Protein AF-A0A923YLD4-F1 (afdb_monomer_lite)

Secondary structure (DSSP, 8-state):
--HHHHHHHHHHH-HHHHHHHHHHHHHHHHT--SS-SSHHHHHHHHHHHHHHHHHHHHHHHHHHHHHHHHHHHHHHHHHHHHHHHHHT-

Sequence (89 aa):
KTIWKRKFFYLFTCEYCFSHYVTIGFLLLTNYHLLLMDWRGYVIAGFALVAVANGYMSLFALLRQGIVKEKSEIKILQKQVEEETTSTK

Structure (mmCIF, N/CA/C/O backbone):
data_AF-A0A923YLD4-F1
#
_entry.id   AF-A0A923YLD4-F1
#
loop_
_atom_site.group_PDB
_atom_site.id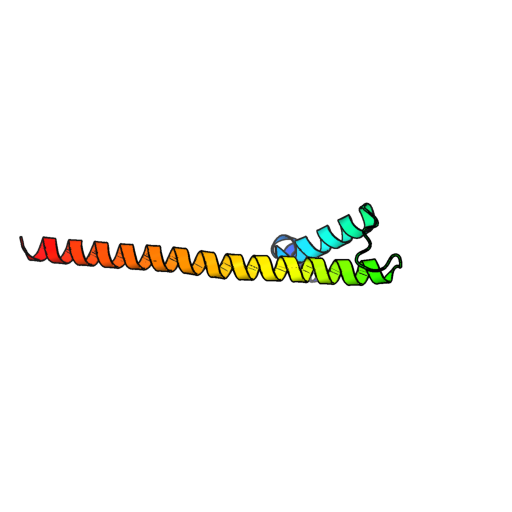
_atom_site.type_symbol
_atom_site.label_atom_id
_atom_site.label_alt_id
_atom_site.label_comp_id
_atom_site.label_asym_id
_atom_site.label_entity_id
_atom_site.label_seq_id
_atom_site.pdbx_PDB_ins_code
_atom_site.Cartn_x
_atom_site.Cartn_y
_atom_site.Cartn_z
_atom_site.occupancy
_atom_site.B_iso_or_equiv
_atom_site.auth_seq_id
_atom_site.auth_comp_id
_atom_site.auth_asym_id
_atom_site.auth_atom_id
_atom_site.pdbx_PDB_model_num
ATOM 1 N N . LYS A 1 1 ? 9.586 27.260 -3.470 1.00 50.50 1 LYS A N 1
ATOM 2 C CA . LYS A 1 1 ? 10.581 26.150 -3.476 1.00 50.50 1 LYS A CA 1
ATOM 3 C C . LYS A 1 1 ? 10.242 24.984 -2.514 1.00 50.50 1 LYS A C 1
ATOM 5 O O . LYS A 1 1 ? 11.080 24.117 -2.318 1.00 50.50 1 LYS A O 1
ATOM 10 N N . THR A 1 2 ? 9.016 24.873 -1.978 1.00 56.09 2 THR A N 1
ATOM 11 C CA . THR A 1 2 ? 8.710 23.937 -0.862 1.00 56.09 2 THR A CA 1
ATOM 12 C C . THR A 1 2 ? 7.740 22.796 -1.220 1.00 56.09 2 THR A C 1
ATOM 14 O O . THR A 1 2 ? 7.476 21.929 -0.392 1.00 56.09 2 THR A O 1
ATOM 17 N N . ILE A 1 3 ? 7.227 22.749 -2.456 1.00 59.09 3 ILE A N 1
ATOM 18 C CA . ILE A 1 3 ? 6.238 21.740 -2.888 1.00 59.09 3 ILE A CA 1
ATOM 19 C C . ILE A 1 3 ? 6.849 20.327 -2.938 1.00 59.09 3 ILE A C 1
ATOM 21 O O . ILE A 1 3 ? 6.213 19.365 -2.517 1.00 59.09 3 ILE A O 1
ATOM 25 N N . TRP A 1 4 ? 8.106 20.200 -3.376 1.00 57.75 4 TRP A N 1
ATOM 26 C CA . TRP A 1 4 ? 8.780 18.903 -3.518 1.00 57.75 4 TRP A CA 1
ATOM 27 C C . TRP A 1 4 ? 9.089 18.233 -2.171 1.00 57.75 4 TRP A C 1
ATOM 29 O O . TRP A 1 4 ? 8.888 17.030 -2.031 1.00 57.75 4 TRP A O 1
ATOM 39 N N . LYS A 1 5 ? 9.469 19.010 -1.143 1.00 58.66 5 LYS A N 1
ATOM 40 C CA . LYS A 1 5 ? 9.663 18.488 0.223 1.00 58.66 5 LYS A CA 1
ATOM 41 C C . LYS A 1 5 ? 8.353 18.006 0.855 1.00 58.66 5 LYS A C 1
ATOM 43 O O . LYS A 1 5 ? 8.350 16.952 1.480 1.00 58.66 5 LYS A O 1
ATOM 48 N N . ARG A 1 6 ? 7.232 18.717 0.650 1.00 59.44 6 ARG A N 1
ATOM 49 C CA . ARG A 1 6 ? 5.908 18.244 1.108 1.00 59.44 6 ARG A CA 1
ATOM 50 C C . ARG A 1 6 ? 5.491 16.947 0.413 1.00 59.44 6 ARG A C 1
ATOM 52 O O . ARG A 1 6 ? 4.962 16.069 1.081 1.00 59.44 6 ARG A O 1
ATOM 59 N N . LYS A 1 7 ? 5.759 16.805 -0.891 1.00 57.34 7 LYS A N 1
ATOM 60 C CA . LYS A 1 7 ? 5.413 15.597 -1.660 1.00 57.34 7 LYS A CA 1
ATOM 61 C C . LYS A 1 7 ? 6.242 14.371 -1.247 1.00 57.34 7 LYS A C 1
ATOM 63 O O . LYS A 1 7 ? 5.692 13.281 -1.166 1.00 57.34 7 LYS A O 1
ATOM 68 N N . PHE A 1 8 ? 7.526 14.558 -0.922 1.00 60.00 8 PHE A N 1
ATOM 69 C CA . PHE A 1 8 ? 8.404 13.488 -0.426 1.00 60.00 8 PHE A CA 1
ATOM 70 C C . PHE A 1 8 ? 8.031 13.024 0.991 1.00 60.00 8 PHE A C 1
ATOM 72 O O . PHE A 1 8 ? 8.078 11.837 1.286 1.00 60.00 8 PHE A O 1
ATOM 79 N N . PHE A 1 9 ? 7.592 13.940 1.859 1.00 55.69 9 PHE A N 1
ATOM 80 C CA . PHE A 1 9 ? 7.106 13.571 3.193 1.00 55.69 9 PHE A CA 1
ATOM 81 C C . PHE A 1 9 ? 5.764 12.822 3.127 1.00 55.69 9 PHE A C 1
ATOM 83 O O . PHE A 1 9 ? 5.554 11.860 3.858 1.00 55.69 9 PHE A O 1
ATOM 90 N N . TYR A 1 10 ? 4.897 13.198 2.175 1.00 53.47 10 TYR A N 1
ATOM 91 C CA . TYR A 1 10 ? 3.636 12.496 1.905 1.00 53.47 10 TYR A CA 1
ATOM 92 C C . TYR A 1 10 ? 3.831 11.061 1.382 1.00 53.47 10 TYR A C 1
ATOM 94 O O . TYR A 1 10 ? 2.928 10.237 1.494 1.00 53.47 10 TYR A O 1
ATOM 102 N N . LEU A 1 11 ? 5.010 10.756 0.828 1.00 54.38 11 LEU A N 1
ATOM 103 C CA . LEU A 1 11 ? 5.402 9.422 0.365 1.00 54.38 11 LEU A CA 1
ATOM 104 C C . LEU A 1 11 ? 5.542 8.423 1.518 1.00 54.38 11 LEU A C 1
ATOM 106 O O . LEU A 1 11 ? 5.192 7.262 1.356 1.00 54.38 11 LEU A O 1
ATOM 110 N N . PHE A 1 12 ? 6.051 8.889 2.664 1.00 48.66 12 PHE A N 1
ATOM 111 C CA . PHE A 1 12 ? 6.246 8.084 3.872 1.00 48.66 12 PHE A CA 1
ATOM 112 C C . PHE A 1 12 ? 4.982 7.999 4.734 1.00 48.66 12 PHE A C 1
ATOM 114 O O . PHE A 1 12 ? 4.813 7.031 5.465 1.00 48.66 12 PHE A O 1
ATOM 121 N N . THR A 1 13 ? 4.078 8.981 4.644 1.00 54.47 13 THR A N 1
ATOM 122 C CA . THR A 1 13 ? 2.794 8.954 5.368 1.00 54.47 13 THR A CA 1
ATOM 123 C C . THR A 1 13 ? 1.660 8.296 4.581 1.00 54.47 13 THR A C 1
ATOM 125 O O . THR A 1 13 ? 0.609 8.027 5.149 1.00 54.47 13 THR A O 1
ATOM 128 N N . CYS A 1 14 ? 1.845 8.042 3.283 1.00 61.31 14 CYS A N 1
ATOM 129 C CA . CYS A 1 14 ? 0.927 7.254 2.469 1.00 61.31 14 CYS A CA 1
ATOM 130 C C . CYS A 1 14 ? 1.527 5.857 2.283 1.00 61.31 14 CYS A C 1
ATOM 132 O O . CYS A 1 14 ? 2.353 5.644 1.395 1.00 61.31 14 CYS A O 1
ATOM 134 N N . GLU A 1 15 ? 1.110 4.911 3.126 1.00 63.09 15 GLU A N 1
ATOM 135 C CA . GLU A 1 15 ? 1.503 3.492 3.069 1.00 63.09 15 GLU A CA 1
ATOM 136 C C . GLU A 1 15 ? 1.413 2.902 1.647 1.00 63.09 15 GLU A C 1
ATOM 138 O O . GLU A 1 15 ? 2.274 2.129 1.222 1.00 63.09 15 GLU A O 1
ATOM 143 N N . TYR A 1 16 ? 0.432 3.364 0.865 1.00 65.12 16 TYR A N 1
ATOM 144 C CA . TYR A 1 16 ? 0.260 3.005 -0.540 1.00 65.12 16 TYR A CA 1
ATOM 145 C C . TYR A 1 16 ? 1.398 3.471 -1.429 1.00 65.12 16 TYR A C 1
ATOM 147 O O . TYR A 1 16 ? 1.925 2.697 -2.227 1.00 65.12 16 TYR A O 1
ATOM 155 N N . CYS A 1 17 ? 1.766 4.747 -1.323 1.00 66.69 17 CYS A N 1
ATOM 156 C CA . CYS A 1 17 ? 2.796 5.327 -2.170 1.00 66.69 17 CYS A CA 1
ATOM 157 C C . CYS A 1 17 ? 4.134 4.651 -1.888 1.00 66.69 17 CYS A C 1
ATOM 159 O O . CYS A 1 17 ? 4.809 4.252 -2.830 1.00 66.69 17 CYS A O 1
ATOM 161 N N . PHE A 1 18 ? 4.484 4.453 -0.613 1.00 68.00 18 PHE A N 1
ATOM 162 C CA . PHE A 1 18 ? 5.717 3.767 -0.233 1.00 68.00 18 PHE A CA 1
ATOM 163 C C . PHE A 1 18 ? 5.791 2.347 -0.806 1.00 68.00 18 PHE A C 1
ATOM 165 O O . PHE A 1 18 ? 6.822 1.971 -1.366 1.00 68.00 18 PHE A O 1
ATOM 172 N N . SER A 1 19 ? 4.683 1.599 -0.761 1.00 69.56 19 SER A N 1
ATOM 173 C CA . SER A 1 19 ? 4.607 0.259 -1.349 1.00 69.56 19 SER A CA 1
ATOM 174 C C . SER A 1 19 ? 4.990 0.256 -2.834 1.00 69.56 19 SER A C 1
ATOM 176 O O . SER A 1 19 ? 5.791 -0.588 -3.224 1.00 69.56 19 SER A O 1
ATOM 178 N N . HIS A 1 20 ? 4.558 1.252 -3.627 1.00 74.69 20 HIS A N 1
ATOM 179 C CA . HIS A 1 20 ? 4.914 1.353 -5.051 1.00 74.69 20 HIS A CA 1
ATOM 180 C C . HIS A 1 20 ? 6.425 1.490 -5.264 1.00 74.69 20 HIS A C 1
ATOM 182 O O . HIS A 1 20 ? 7.001 0.778 -6.090 1.00 74.69 20 HIS A O 1
ATOM 188 N N . TYR A 1 21 ? 7.079 2.382 -4.513 1.00 74.25 21 TYR A N 1
ATOM 189 C CA . TYR A 1 21 ? 8.526 2.592 -4.623 1.00 74.25 21 TYR A CA 1
ATOM 190 C C . TYR A 1 21 ? 9.312 1.357 -4.196 1.00 74.25 21 TYR A C 1
ATOM 192 O O . TYR A 1 21 ? 10.284 1.002 -4.861 1.00 74.25 21 TYR A O 1
ATOM 200 N N . V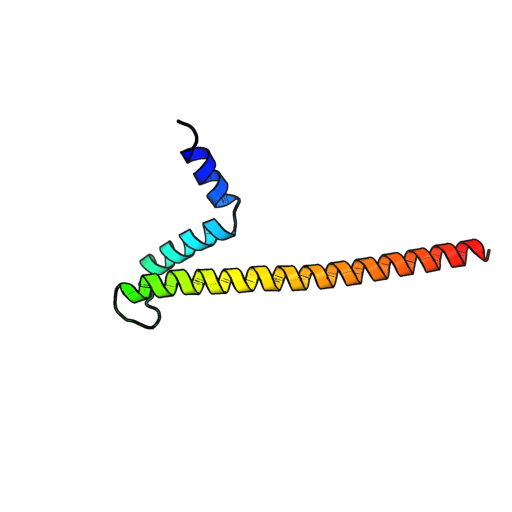AL A 1 22 ? 8.872 0.675 -3.136 1.00 75.94 22 VAL A N 1
ATOM 201 C CA . VAL A 1 22 ? 9.483 -0.583 -2.694 1.00 75.94 22 VAL A CA 1
ATOM 202 C C . VAL A 1 22 ? 9.299 -1.669 -3.752 1.00 75.94 22 VAL A C 1
ATOM 204 O O . VAL A 1 22 ? 10.276 -2.329 -4.093 1.00 75.94 22 VAL A O 1
ATOM 207 N N . THR A 1 23 ? 8.108 -1.819 -4.345 1.00 77.50 23 THR A N 1
ATOM 208 C CA . THR A 1 23 ? 7.893 -2.792 -5.428 1.00 77.50 23 THR A CA 1
ATOM 209 C C . THR A 1 23 ? 8.742 -2.496 -6.651 1.00 77.50 23 THR A C 1
ATOM 211 O O . THR A 1 23 ? 9.354 -3.419 -7.167 1.00 77.50 23 THR A O 1
ATOM 214 N N . ILE A 1 24 ? 8.848 -1.237 -7.090 1.00 78.19 24 ILE A N 1
ATOM 215 C CA . ILE A 1 24 ? 9.706 -0.863 -8.226 1.00 78.19 24 ILE A CA 1
ATOM 216 C C . ILE A 1 24 ? 11.181 -1.131 -7.892 1.00 78.19 24 ILE A C 1
ATOM 218 O O . ILE A 1 24 ? 11.907 -1.674 -8.722 1.00 78.19 24 ILE A O 1
ATOM 222 N N . GLY A 1 25 ? 11.616 -0.811 -6.669 1.00 79.00 25 GLY A N 1
ATOM 223 C CA . GLY A 1 25 ? 12.969 -1.102 -6.196 1.00 79.00 25 GLY A CA 1
ATOM 224 C C . GLY A 1 25 ? 13.280 -2.599 -6.204 1.00 79.00 25 GLY A C 1
ATOM 225 O O . GLY A 1 25 ? 14.306 -3.008 -6.738 1.00 79.00 25 GLY A O 1
ATOM 226 N N . PHE A 1 26 ? 12.373 -3.429 -5.685 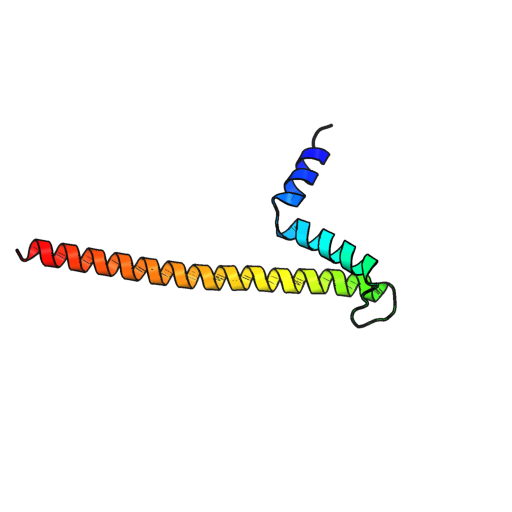1.00 75.62 26 PHE A N 1
ATOM 227 C CA . PHE A 1 26 ? 12.529 -4.884 -5.699 1.00 75.62 26 PHE A CA 1
ATOM 228 C C . PHE A 1 26 ? 12.428 -5.477 -7.103 1.00 75.62 26 PHE A C 1
ATOM 230 O O . PHE A 1 26 ? 13.190 -6.385 -7.414 1.00 75.62 26 PHE A O 1
ATOM 237 N N . LEU A 1 27 ? 11.554 -4.957 -7.965 1.00 79.19 27 LEU A N 1
ATOM 238 C CA . LEU A 1 27 ? 11.444 -5.351 -9.372 1.00 79.19 27 LEU A CA 1
ATOM 239 C C . LEU A 1 27 ? 12.772 -5.169 -10.107 1.00 79.19 27 LEU A C 1
ATOM 241 O O . LEU A 1 27 ? 13.236 -6.096 -10.767 1.00 79.19 27 LEU A O 1
ATOM 245 N N . LEU A 1 28 ? 13.409 -4.009 -9.931 1.00 75.56 28 LEU A N 1
ATOM 246 C CA . LEU A 1 28 ? 14.713 -3.709 -10.525 1.00 75.56 28 LEU A CA 1
ATOM 247 C C . LEU A 1 28 ? 15.848 -4.519 -9.882 1.00 75.56 28 LEU A C 1
ATOM 249 O O . LEU A 1 28 ? 16.764 -4.943 -10.580 1.00 75.56 28 LEU A O 1
ATOM 253 N N . LEU A 1 29 ? 15.788 -4.763 -8.569 1.00 77.19 29 LEU A N 1
ATOM 254 C CA . LEU A 1 29 ? 16.820 -5.507 -7.839 1.00 77.19 29 LEU A CA 1
ATOM 255 C C . LEU A 1 29 ? 16.778 -7.017 -8.122 1.00 77.19 29 LEU A C 1
ATOM 257 O O . LEU A 1 29 ? 17.820 -7.657 -8.210 1.00 77.19 29 LEU A O 1
ATOM 261 N N . THR A 1 30 ? 15.585 -7.587 -8.286 1.00 76.38 30 THR A N 1
ATOM 262 C CA . THR A 1 30 ? 15.385 -9.029 -8.522 1.00 76.38 30 THR A CA 1
ATOM 263 C C . THR A 1 30 ? 15.244 -9.393 -10.000 1.00 76.38 30 THR A C 1
ATOM 265 O O . THR A 1 30 ? 15.176 -10.576 -10.318 1.00 76.38 30 THR A O 1
ATOM 268 N N . ASN A 1 31 ? 15.217 -8.401 -10.903 1.00 72.44 31 ASN A N 1
ATOM 269 C CA . ASN A 1 31 ? 14.883 -8.577 -12.322 1.00 72.44 31 ASN A CA 1
ATOM 270 C C . ASN A 1 31 ? 13.607 -9.423 -12.518 1.00 72.44 31 ASN A C 1
ATOM 272 O O . ASN A 1 31 ? 13.536 -10.312 -13.370 1.00 72.44 31 ASN A O 1
ATOM 276 N N . TYR A 1 32 ? 12.603 -9.184 -11.670 1.00 77.00 32 TYR A N 1
ATOM 277 C CA . TYR A 1 32 ? 11.373 -9.963 -11.683 1.00 77.00 32 TYR A CA 1
ATOM 278 C C . TYR A 1 32 ? 10.525 -9.618 -12.910 1.00 77.00 32 TYR A C 1
ATOM 280 O O . TYR A 1 32 ? 10.050 -8.494 -13.067 1.00 77.00 32 TYR A O 1
ATOM 288 N N . HIS A 1 33 ? 10.291 -10.615 -13.756 1.00 73.12 33 HIS A N 1
ATOM 289 C CA . HIS A 1 33 ? 9.439 -10.512 -14.931 1.00 73.12 33 HIS A CA 1
ATOM 290 C C . HIS A 1 33 ? 8.144 -11.294 -14.704 1.00 73.12 33 HIS A C 1
ATOM 292 O O . HIS A 1 33 ? 8.171 -12.507 -14.496 1.00 73.12 33 HIS A O 1
ATOM 298 N N . LEU A 1 34 ? 6.999 -10.608 -14.759 1.00 71.06 34 LEU A N 1
ATOM 299 C CA . LEU A 1 34 ? 5.690 -11.257 -14.686 1.00 71.06 34 LEU A CA 1
ATOM 300 C C . LEU A 1 34 ? 5.129 -11.475 -16.098 1.00 71.06 34 LEU A C 1
ATOM 302 O O . LEU A 1 34 ? 5.014 -10.522 -16.869 1.00 71.06 34 LEU A O 1
ATOM 306 N N . LEU A 1 35 ? 4.746 -12.721 -16.407 1.00 68.44 35 LEU A N 1
ATOM 307 C CA . LEU A 1 35 ? 4.181 -13.215 -17.681 1.00 68.44 35 LEU A CA 1
ATOM 308 C C . LEU A 1 35 ? 5.068 -13.113 -18.937 1.00 68.44 35 LEU A C 1
ATOM 310 O O . LEU A 1 35 ? 4.977 -13.977 -19.804 1.00 68.44 35 LEU A O 1
ATOM 314 N N . LEU A 1 36 ? 5.885 -12.071 -19.069 1.00 73.06 36 LEU A N 1
ATOM 315 C CA . LEU A 1 36 ? 6.691 -11.780 -20.255 1.00 73.06 36 LEU A CA 1
ATOM 316 C C . LEU A 1 36 ? 8.137 -11.526 -19.835 1.00 73.06 36 LEU A C 1
ATOM 318 O O . LEU A 1 36 ? 8.369 -10.720 -18.942 1.00 73.06 36 LEU A O 1
ATOM 322 N N . MET A 1 37 ? 9.092 -12.172 -20.509 1.00 74.12 37 MET A N 1
ATOM 323 C CA . MET A 1 37 ? 10.540 -12.050 -20.246 1.00 74.12 37 MET A CA 1
ATOM 324 C C . MET A 1 37 ? 11.147 -10.712 -20.713 1.00 74.12 37 MET A C 1
ATOM 326 O O . MET A 1 37 ? 12.329 -10.462 -20.498 1.00 74.12 37 MET A O 1
ATOM 330 N N . ASP A 1 38 ? 10.354 -9.867 -21.375 1.00 80.38 38 ASP A N 1
ATOM 331 C CA . ASP A 1 38 ? 10.775 -8.561 -21.883 1.00 80.38 38 ASP A CA 1
ATOM 332 C C . ASP A 1 38 ? 10.557 -7.439 -20.860 1.00 80.38 38 ASP A C 1
ATOM 334 O O . ASP A 1 38 ? 9.817 -7.581 -19.887 1.00 80.38 38 ASP A O 1
ATOM 338 N N . TRP A 1 39 ? 11.058 -6.238 -21.179 1.00 77.88 39 TRP A N 1
ATOM 339 C CA . TRP A 1 39 ? 10.856 -5.010 -20.392 1.00 77.88 39 TRP A CA 1
ATOM 340 C C . TRP A 1 39 ? 9.383 -4.700 -20.056 1.00 77.88 39 TRP A C 1
ATOM 342 O O . TRP A 1 39 ? 9.081 -4.038 -19.063 1.00 77.88 39 TRP A O 1
ATOM 352 N N . ARG A 1 40 ? 8.445 -5.200 -20.870 1.00 78.88 40 ARG A N 1
ATOM 353 C CA . ARG A 1 40 ? 6.993 -5.078 -20.663 1.00 78.88 40 ARG A CA 1
ATOM 354 C C . ARG A 1 40 ? 6.529 -5.849 -19.423 1.00 78.88 40 ARG A C 1
ATOM 356 O O . ARG A 1 40 ? 5.587 -5.416 -18.761 1.00 78.88 40 ARG A O 1
ATOM 363 N N . GLY A 1 41 ? 7.218 -6.939 -19.081 1.00 79.56 41 GLY A N 1
ATOM 364 C CA . GLY A 1 41 ? 6.998 -7.721 -17.868 1.00 79.56 41 GLY A CA 1
ATOM 365 C C . GLY A 1 41 ? 7.203 -6.901 -16.595 1.00 79.56 41 GLY A C 1
ATOM 366 O O . GLY A 1 41 ? 6.436 -7.073 -15.653 1.00 79.56 41 GLY A O 1
ATOM 367 N N . TYR A 1 42 ? 8.135 -5.937 -16.583 1.00 77.62 42 TYR A N 1
ATOM 368 C CA . TYR A 1 42 ? 8.303 -5.015 -15.449 1.00 77.62 42 TYR A CA 1
ATOM 369 C C . TYR A 1 42 ? 7.100 -4.095 -15.256 1.00 77.62 42 TYR A C 1
ATOM 371 O O . TYR A 1 42 ? 6.665 -3.864 -14.128 1.00 77.62 42 TYR A O 1
ATOM 379 N N . VAL A 1 43 ? 6.541 -3.580 -16.356 1.00 79.31 43 VAL A N 1
ATOM 380 C CA . VAL A 1 43 ? 5.369 -2.693 -16.312 1.00 79.31 43 VAL A CA 1
ATOM 381 C C . VAL A 1 43 ? 4.159 -3.458 -15.783 1.00 79.31 43 VAL A C 1
ATOM 383 O O . VAL A 1 43 ? 3.466 -2.984 -14.884 1.00 79.31 43 VAL A O 1
ATOM 386 N N . ILE A 1 44 ? 3.937 -4.669 -16.295 1.00 79.31 44 ILE A N 1
ATOM 387 C CA . ILE A 1 44 ? 2.821 -5.526 -15.883 1.00 79.31 44 ILE A CA 1
ATOM 388 C C . ILE A 1 44 ? 2.980 -5.957 -14.424 1.00 79.31 44 ILE A C 1
ATOM 390 O O . ILE A 1 44 ? 2.021 -5.874 -13.662 1.00 79.31 44 ILE A O 1
ATOM 394 N N . ALA A 1 45 ? 4.185 -6.353 -14.010 1.00 81.62 45 ALA A N 1
ATOM 395 C CA . ALA A 1 45 ? 4.459 -6.742 -12.633 1.00 81.62 45 ALA A CA 1
ATOM 396 C C . ALA A 1 45 ? 4.237 -5.586 -11.649 1.00 81.62 45 ALA A C 1
ATOM 398 O O . ALA A 1 45 ? 3.618 -5.790 -10.607 1.00 81.62 45 ALA A O 1
ATOM 399 N N . GLY A 1 46 ? 4.676 -4.370 -11.993 1.00 78.69 46 GLY A N 1
ATOM 400 C CA . GLY A 1 46 ? 4.456 -3.182 -11.169 1.00 78.69 46 GLY A CA 1
ATOM 401 C C . GLY A 1 46 ? 2.969 -2.889 -10.955 1.00 78.69 46 GLY A C 1
ATOM 402 O O . GLY A 1 46 ? 2.525 -2.751 -9.816 1.00 78.69 46 GLY A O 1
ATOM 403 N N . PHE A 1 47 ? 2.178 -2.863 -12.031 1.00 80.50 47 PHE A N 1
ATOM 404 C CA . PHE A 1 47 ? 0.732 -2.635 -11.929 1.00 80.50 47 PHE A CA 1
ATOM 405 C C . PHE A 1 47 ? -0.005 -3.779 -11.220 1.00 80.50 47 PHE A C 1
ATOM 407 O O . PHE A 1 47 ? -0.910 -3.517 -10.429 1.00 80.50 47 PHE A O 1
ATOM 414 N N . ALA A 1 48 ? 0.389 -5.033 -11.453 1.00 82.69 48 ALA A N 1
ATOM 415 C CA . ALA A 1 48 ? -0.222 -6.194 -10.812 1.00 82.69 48 ALA A CA 1
ATOM 416 C C . ALA A 1 48 ? 0.029 -6.214 -9.298 1.00 82.69 48 ALA A C 1
ATOM 418 O O . ALA A 1 48 ? -0.909 -6.394 -8.525 1.00 82.69 48 ALA A O 1
ATOM 419 N N . LEU A 1 49 ? 1.268 -5.970 -8.861 1.00 78.88 49 LEU A N 1
ATOM 420 C CA . LEU A 1 49 ? 1.624 -5.928 -7.439 1.00 78.88 49 LEU A CA 1
ATOM 421 C C . LEU A 1 49 ? 0.868 -4.827 -6.694 1.00 78.88 49 LEU A C 1
ATOM 423 O O . LEU A 1 49 ? 0.329 -5.064 -5.614 1.00 78.88 49 LEU A O 1
ATOM 427 N N . VAL A 1 50 ? 0.774 -3.645 -7.300 1.00 79.81 50 VAL A N 1
ATOM 428 C CA . VAL A 1 50 ? -0.009 -2.529 -6.762 1.00 79.81 50 VAL A CA 1
ATOM 429 C C . VAL A 1 50 ? -1.492 -2.882 -6.673 1.00 79.81 50 VAL A C 1
ATOM 431 O O . VAL A 1 50 ? -2.125 -2.602 -5.657 1.00 79.81 50 VAL A O 1
ATOM 434 N N . ALA A 1 51 ? -2.057 -3.501 -7.712 1.00 81.38 51 ALA A N 1
ATOM 435 C CA . ALA A 1 51 ? -3.461 -3.902 -7.727 1.00 81.38 51 ALA A CA 1
ATOM 436 C C . ALA A 1 51 ? -3.769 -4.943 -6.640 1.00 81.38 51 ALA A C 1
ATOM 438 O O . ALA A 1 51 ? -4.771 -4.820 -5.937 1.00 81.38 51 ALA A O 1
ATOM 439 N N . VAL A 1 52 ? -2.879 -5.922 -6.452 1.00 83.00 52 VAL A N 1
ATOM 440 C CA . VAL A 1 52 ? -2.987 -6.929 -5.390 1.00 83.00 52 VAL A CA 1
ATOM 441 C C . VAL A 1 52 ? -2.917 -6.267 -4.014 1.00 83.00 52 VAL A C 1
ATOM 443 O O . VAL A 1 52 ? -3.816 -6.473 -3.200 1.00 83.00 52 VAL A O 1
ATOM 446 N N . ALA A 1 53 ? -1.917 -5.416 -3.764 1.00 81.75 53 ALA A N 1
ATOM 447 C CA . ALA A 1 53 ? -1.806 -4.670 -2.509 1.00 81.75 53 ALA A CA 1
ATOM 448 C C . ALA A 1 53 ? -3.058 -3.818 -2.239 1.00 81.75 53 ALA A C 1
ATOM 450 O O . ALA A 1 53 ? -3.543 -3.757 -1.108 1.00 81.75 53 ALA A O 1
ATOM 451 N N . ASN A 1 54 ? -3.628 -3.223 -3.293 1.00 80.25 54 ASN A N 1
ATOM 452 C CA . ASN A 1 54 ? -4.831 -2.411 -3.190 1.00 80.25 54 ASN A CA 1
ATOM 453 C C . ASN A 1 54 ? -6.074 -3.230 -2.805 1.00 80.25 54 ASN A C 1
ATOM 455 O O . ASN A 1 54 ? -6.854 -2.840 -1.930 1.00 80.25 54 ASN A O 1
ATOM 459 N N . GLY A 1 55 ? -6.213 -4.415 -3.402 1.00 81.69 55 GLY A N 1
ATOM 460 C CA . GLY A 1 55 ? -7.237 -5.383 -3.020 1.00 81.69 55 GLY A CA 1
ATOM 461 C C . GLY A 1 55 ? -7.103 -5.829 -1.561 1.00 81.69 55 GLY A C 1
ATOM 462 O O . GLY A 1 55 ? -8.093 -5.827 -0.830 1.00 81.69 55 GLY A O 1
ATOM 463 N N . TYR A 1 56 ? -5.884 -6.137 -1.106 1.00 83.12 56 TYR A N 1
ATOM 464 C CA . TYR A 1 56 ? -5.626 -6.549 0.280 1.00 83.12 56 TYR A CA 1
ATOM 465 C C . TYR A 1 56 ? -5.997 -5.473 1.302 1.00 83.12 56 TYR A C 1
ATOM 467 O O . TYR A 1 56 ? -6.655 -5.781 2.296 1.00 83.12 56 TYR A O 1
ATOM 475 N N . MET A 1 57 ? -5.621 -4.216 1.055 1.00 77.69 57 MET A N 1
ATOM 476 C CA . MET A 1 57 ? -5.952 -3.109 1.958 1.00 77.69 57 MET A CA 1
ATOM 477 C C . MET A 1 57 ? -7.463 -2.889 2.059 1.00 77.69 57 MET A C 1
ATOM 479 O O . MET A 1 57 ? -7.999 -2.736 3.159 1.00 77.69 57 MET A O 1
ATOM 483 N N . SER A 1 58 ? -8.167 -2.952 0.928 1.00 81.88 58 SER A N 1
ATOM 484 C CA . SER A 1 58 ? -9.628 -2.818 0.892 1.00 81.88 58 SER A CA 1
ATOM 485 C C . SER A 1 58 ? -10.326 -3.961 1.638 1.00 81.88 58 SER A C 1
ATOM 487 O O . SER A 1 58 ? -11.247 -3.726 2.421 1.00 81.88 58 SER A O 1
ATOM 489 N N . LEU A 1 59 ? -9.854 -5.200 1.462 1.00 87.50 59 LEU A N 1
ATOM 490 C CA . LEU A 1 59 ? -10.394 -6.366 2.163 1.00 87.50 59 LEU A CA 1
ATOM 491 C C . LEU A 1 59 ? -10.161 -6.280 3.677 1.00 87.50 59 LEU A C 1
ATOM 493 O O . LEU A 1 59 ? -11.068 -6.551 4.464 1.00 87.50 59 LEU A O 1
ATOM 497 N N . PHE A 1 60 ? -8.964 -5.864 4.096 1.00 85.25 60 PHE A N 1
ATOM 498 C CA . PHE A 1 60 ? -8.644 -5.690 5.510 1.00 85.25 60 PHE A CA 1
ATOM 499 C C . PHE A 1 60 ? -9.497 -4.593 6.163 1.00 85.25 60 PHE A C 1
ATOM 501 O O . PHE A 1 60 ? -9.950 -4.753 7.298 1.00 85.25 60 PHE A O 1
ATOM 508 N N . ALA A 1 61 ? -9.775 -3.504 5.441 1.00 84.88 61 ALA A N 1
ATOM 509 C CA . ALA A 1 61 ? -10.665 -2.448 5.912 1.00 84.88 61 ALA A CA 1
ATOM 510 C C . ALA A 1 61 ? -12.098 -2.960 6.141 1.00 84.88 61 ALA A C 1
ATOM 5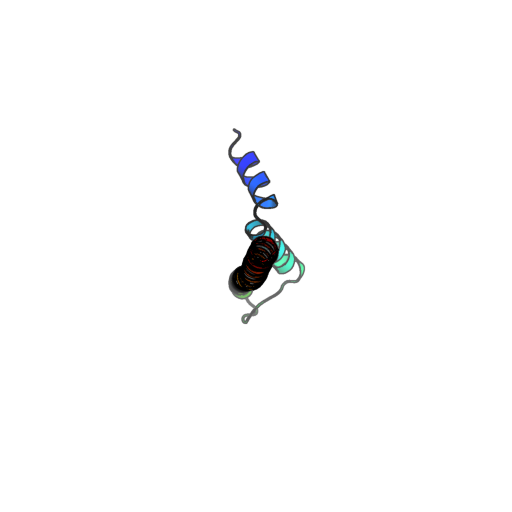12 O O . ALA A 1 61 ? -12.674 -2.693 7.197 1.00 84.88 61 ALA A O 1
ATOM 513 N N . LEU A 1 62 ? -12.640 -3.749 5.206 1.00 88.62 62 LEU A N 1
ATOM 514 C CA . LEU A 1 62 ? -13.965 -4.368 5.338 1.00 88.62 62 LEU A CA 1
ATOM 515 C C . LEU A 1 62 ? -14.033 -5.324 6.537 1.00 88.62 62 LEU A C 1
ATOM 517 O O . LEU A 1 62 ? -14.955 -5.243 7.350 1.00 88.62 62 LEU A O 1
ATOM 521 N N . LEU A 1 63 ? -13.023 -6.185 6.696 1.00 90.94 63 LEU A N 1
ATOM 522 C CA . LEU A 1 63 ? -12.924 -7.103 7.836 1.00 90.94 63 LEU A CA 1
ATOM 523 C C . L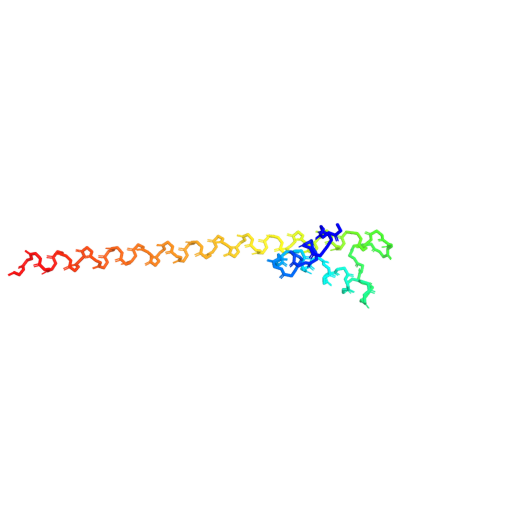EU A 1 63 ? -12.880 -6.346 9.169 1.00 90.94 63 LEU A C 1
ATOM 525 O O . LEU A 1 63 ? -13.597 -6.683 10.112 1.00 90.94 63 LEU A O 1
ATOM 529 N N . ARG A 1 64 ? -12.078 -5.278 9.246 1.00 89.56 64 ARG A N 1
ATOM 530 C CA . ARG A 1 64 ? -11.961 -4.456 10.455 1.00 89.56 64 ARG A CA 1
ATOM 531 C C . ARG A 1 64 ? -13.275 -3.763 10.807 1.00 89.56 64 ARG A C 1
ATOM 533 O O . ARG A 1 64 ? -13.622 -3.702 11.985 1.00 89.56 64 ARG A O 1
ATOM 540 N N . GLN A 1 65 ? -14.003 -3.254 9.816 1.00 90.06 65 GLN A N 1
ATOM 541 C CA . GLN A 1 65 ? -15.316 -2.639 10.025 1.00 90.06 65 GLN A CA 1
ATOM 542 C C . GLN A 1 65 ? -16.324 -3.643 10.595 1.00 90.06 65 GLN A C 1
ATOM 544 O O . GLN A 1 65 ? -17.034 -3.302 11.540 1.00 90.06 65 GLN A O 1
ATOM 549 N N . GLY A 1 66 ? -16.331 -4.882 10.092 1.00 90.50 66 GLY A N 1
ATOM 550 C CA . GLY A 1 66 ? -17.172 -5.959 10.623 1.00 90.50 66 GLY A CA 1
ATOM 551 C C . GLY A 1 66 ? -16.913 -6.231 12.108 1.00 90.50 66 GLY A C 1
ATOM 552 O O . GLY A 1 66 ? -17.835 -6.173 12.917 1.00 90.50 66 GLY A O 1
ATOM 553 N N . ILE A 1 67 ? -15.644 -6.412 12.487 1.00 90.81 67 ILE A N 1
ATOM 554 C CA . ILE A 1 67 ? -15.250 -6.684 13.882 1.00 90.81 67 ILE A CA 1
ATOM 555 C C . ILE A 1 67 ? -15.618 -5.517 14.813 1.00 90.81 67 ILE A C 1
ATOM 557 O O . ILE A 1 67 ? -16.047 -5.723 15.948 1.00 90.81 67 ILE A O 1
ATOM 561 N N . VAL A 1 68 ? -15.420 -4.272 14.369 1.00 90.62 68 VAL A N 1
ATOM 562 C CA . VAL A 1 68 ? -15.749 -3.088 15.180 1.00 90.62 68 VAL A CA 1
ATOM 563 C C . VAL A 1 68 ? -17.258 -2.954 15.367 1.00 90.62 68 VAL A C 1
ATOM 565 O O . VAL A 1 68 ? -17.691 -2.626 16.472 1.00 90.62 68 VAL A O 1
ATOM 568 N N . LYS A 1 69 ? -18.048 -3.246 14.327 1.00 92.31 69 LYS A N 1
ATOM 569 C CA . LYS A 1 69 ? -19.511 -3.242 14.396 1.00 92.31 69 LYS A CA 1
ATOM 570 C C . LYS A 1 69 ? -20.011 -4.256 15.423 1.00 92.31 69 LYS A C 1
ATOM 572 O O . LYS A 1 69 ? -20.709 -3.864 16.353 1.00 92.31 69 LYS A O 1
ATOM 577 N N . GLU A 1 70 ? -19.558 -5.502 15.333 1.00 89.94 70 GLU A N 1
ATOM 578 C CA . GLU A 1 70 ? -19.931 -6.563 16.276 1.00 89.94 70 GLU A CA 1
ATOM 579 C C . GLU A 1 70 ? -19.566 -6.189 17.724 1.00 89.94 70 GLU A C 1
ATOM 581 O O . GLU A 1 70 ? -20.399 -6.239 18.628 1.00 89.94 70 GLU A O 1
ATOM 586 N N . LYS A 1 71 ? -18.344 -5.683 17.950 1.00 89.56 71 LYS A N 1
ATOM 587 C CA . LYS A 1 71 ? -17.927 -5.196 19.277 1.00 89.56 71 LYS A CA 1
ATOM 588 C C . LYS A 1 71 ? -18.775 -4.029 19.784 1.00 89.56 71 LYS A C 1
ATOM 590 O O . LYS A 1 71 ? -18.954 -3.895 20.994 1.00 89.56 71 LYS A O 1
ATOM 595 N N . SER A 1 72 ? -19.237 -3.151 18.895 1.00 88.81 72 SER A N 1
ATOM 596 C CA . SER A 1 72 ? -20.084 -2.017 19.272 1.00 88.81 72 SER A CA 1
ATOM 597 C C . SER A 1 72 ? -21.499 -2.458 19.648 1.00 88.81 72 SER A C 1
ATOM 599 O O . SER A 1 72 ? -22.017 -1.987 20.657 1.00 88.81 72 SER A O 1
ATOM 601 N N . GLU A 1 73 ? -22.073 -3.417 18.920 1.00 90.56 73 GLU A N 1
ATOM 602 C CA . GLU A 1 73 ? -23.398 -3.982 19.199 1.00 90.56 73 GLU A CA 1
ATOM 603 C C . GLU A 1 73 ? -23.415 -4.710 20.548 1.00 90.56 73 GLU A C 1
ATOM 605 O O . GLU A 1 73 ? -24.286 -4.445 21.375 1.00 90.56 73 GLU A O 1
ATOM 610 N N . ILE A 1 74 ? -22.391 -5.524 20.835 1.00 89.38 74 ILE A N 1
ATOM 611 C CA . ILE A 1 74 ? -22.247 -6.206 22.132 1.00 89.38 74 ILE A CA 1
ATOM 612 C C . ILE A 1 74 ? -22.191 -5.195 23.287 1.00 89.38 74 ILE A C 1
ATOM 614 O O . ILE A 1 74 ? -22.841 -5.391 24.311 1.00 89.38 74 ILE A O 1
ATOM 618 N N . LYS A 1 75 ? -21.449 -4.089 23.132 1.00 90.50 75 LYS A N 1
ATOM 619 C CA . LYS A 1 75 ? -21.371 -3.039 24.162 1.00 90.50 75 LYS A CA 1
ATOM 620 C C . LYS A 1 75 ? -22.704 -2.328 24.391 1.00 90.50 75 LYS A C 1
ATOM 622 O O . LYS A 1 75 ? -22.987 -1.947 25.523 1.00 90.50 75 LYS A O 1
ATOM 627 N N . ILE A 1 76 ? -23.491 -2.108 23.338 1.00 90.38 76 ILE A N 1
ATOM 628 C CA . ILE A 1 76 ? -24.814 -1.478 23.450 1.00 90.38 76 ILE A CA 1
ATOM 629 C C . ILE A 1 76 ? -25.765 -2.411 24.202 1.00 90.38 76 ILE A C 1
ATOM 631 O O . ILE A 1 76 ? -26.402 -1.977 25.156 1.00 90.38 76 ILE A O 1
ATOM 635 N N . LEU A 1 77 ? -25.789 -3.695 23.833 1.00 88.44 77 LEU A N 1
ATOM 636 C CA . LEU A 1 77 ? -26.595 -4.713 24.509 1.00 88.44 77 LEU A CA 1
ATOM 637 C C . LEU A 1 77 ? -26.219 -4.847 25.991 1.00 88.44 77 LEU A C 1
ATOM 639 O O . LEU A 1 77 ? -27.099 -4.880 26.843 1.00 88.44 77 LEU A O 1
ATOM 643 N N . GLN A 1 78 ? -24.922 -4.859 26.317 1.00 88.38 78 GLN A N 1
ATOM 644 C CA . GLN A 1 78 ? -24.458 -4.894 27.709 1.00 88.38 78 GLN A CA 1
ATOM 645 C C . GLN A 1 78 ? -24.973 -3.702 28.520 1.00 88.38 78 GLN A C 1
ATOM 647 O O . GLN A 1 78 ? -25.476 -3.902 29.619 1.00 88.38 78 GLN A O 1
ATOM 652 N N . LYS A 1 79 ? -24.905 -2.485 27.967 1.00 88.25 79 LYS A N 1
ATOM 653 C CA . LYS A 1 79 ? -25.424 -1.286 28.640 1.00 88.25 79 LYS A CA 1
ATOM 654 C C . LYS A 1 79 ? -26.933 -1.339 28.863 1.00 88.25 79 LYS A C 1
ATOM 656 O O . LYS A 1 79 ? -27.383 -0.977 29.940 1.00 88.25 79 LYS A O 1
ATOM 661 N N . GLN A 1 80 ? -27.697 -1.808 27.877 1.00 86.19 80 GLN A N 1
ATOM 662 C CA . GLN A 1 80 ? -29.153 -1.938 28.003 1.00 86.19 80 GLN A CA 1
ATOM 663 C C . GLN A 1 80 ? -29.537 -2.924 29.115 1.00 86.19 80 GLN A C 1
ATOM 665 O O . GLN A 1 80 ? -30.385 -2.614 29.944 1.00 86.19 80 GLN A O 1
ATOM 670 N N . VAL A 1 81 ? -28.854 -4.070 29.195 1.00 83.88 81 VAL A N 1
ATOM 671 C CA . VAL A 1 81 ? -29.063 -5.052 30.274 1.00 83.88 81 VAL A CA 1
ATOM 672 C C . VAL A 1 81 ? -28.689 -4.474 31.645 1.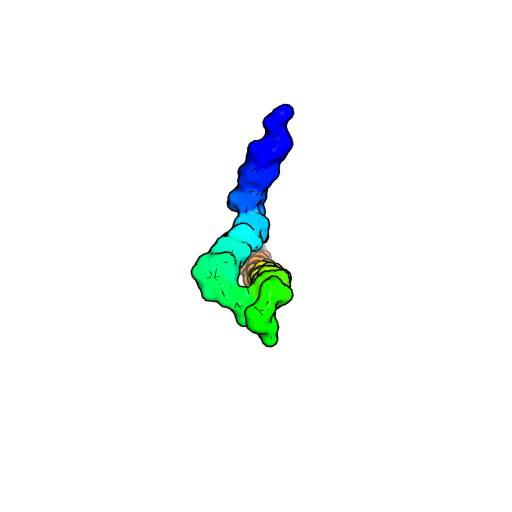00 83.88 81 VAL A C 1
ATOM 674 O O . VAL A 1 81 ? -29.359 -4.750 32.642 1.00 83.88 81 VAL A O 1
ATOM 677 N N . GLU A 1 82 ? -27.632 -3.663 31.718 1.00 79.81 82 GLU A N 1
ATOM 678 C CA . GLU A 1 82 ? -27.186 -3.003 32.951 1.00 79.81 82 GLU A CA 1
ATOM 679 C C . GLU A 1 82 ? -28.184 -1.925 33.425 1.00 79.81 82 GLU A C 1
ATOM 681 O O . GLU A 1 82 ? -28.471 -1.836 34.620 1.00 79.81 82 GLU A O 1
ATOM 686 N N . GLU A 1 83 ? -28.782 -1.166 32.499 1.00 74.50 83 GLU A N 1
ATOM 687 C CA . GLU A 1 83 ? -29.850 -0.187 32.769 1.00 74.50 83 GLU A CA 1
ATOM 688 C C . GLU A 1 83 ? -31.166 -0.864 33.210 1.00 74.50 83 GLU A C 1
ATOM 690 O O . GLU A 1 83 ? -31.798 -0.434 34.178 1.00 74.50 83 GLU A O 1
ATOM 695 N N . GLU A 1 84 ? -31.560 -1.974 32.579 1.00 70.69 84 GLU A N 1
ATOM 696 C CA . GLU A 1 84 ? -32.763 -2.731 32.966 1.00 70.69 84 GLU A CA 1
ATOM 697 C C . GLU A 1 84 ? -32.619 -3.383 34.353 1.00 70.69 84 GLU A C 1
ATOM 699 O O . GLU A 1 84 ? -33.543 -3.354 35.173 1.00 70.69 84 GLU A O 1
ATOM 704 N N . THR A 1 85 ? -31.439 -3.924 34.669 1.00 65.94 85 THR A N 1
ATOM 705 C CA . THR A 1 85 ? -31.165 -4.511 35.993 1.00 65.94 85 THR A CA 1
ATOM 706 C C . THR A 1 85 ? -31.051 -3.468 37.107 1.00 65.94 85 THR A C 1
ATOM 708 O O . THR A 1 85 ? -31.373 -3.786 38.254 1.00 65.94 85 THR A O 1
ATOM 711 N N . THR A 1 86 ? -30.661 -2.225 36.804 1.00 61.38 86 THR A N 1
ATOM 712 C CA . THR A 1 86 ? -30.688 -1.119 37.781 1.00 61.38 86 THR A CA 1
ATOM 713 C C . THR A 1 86 ? -32.072 -0.501 37.965 1.00 61.38 86 THR A C 1
ATOM 715 O O . THR A 1 86 ? -32.347 -0.011 39.052 1.00 61.38 86 THR A O 1
ATOM 718 N N . SER A 1 87 ? -32.967 -0.578 36.973 1.00 58.19 87 SER A N 1
ATOM 719 C CA . SER A 1 87 ? -34.359 -0.111 37.103 1.00 58.19 87 SER A CA 1
ATOM 720 C C . SER A 1 87 ? -35.294 -1.099 37.822 1.00 58.19 87 SER A C 1
ATOM 722 O O . SER A 1 87 ? -36.414 -0.727 38.172 1.00 58.19 87 SER A O 1
ATOM 724 N N . THR A 1 88 ? -34.870 -2.352 38.012 1.00 54.00 88 THR A N 1
ATOM 725 C CA . THR A 1 88 ? -35.671 -3.408 38.669 1.00 54.00 88 THR A CA 1
ATOM 726 C C . THR A 1 88 ? -35.313 -3.584 40.160 1.00 54.00 88 THR A C 1
ATOM 728 O O . THR A 1 88 ? -35.937 -4.383 40.857 1.00 54.00 88 THR A O 1
ATOM 731 N N . LYS A 1 89 ? -34.315 -2.845 40.661 1.00 45.62 89 LYS A N 1
ATOM 732 C CA . LYS A 1 89 ? -33.933 -2.764 42.081 1.00 45.62 89 LYS A CA 1
ATOM 733 C C . LYS A 1 89 ? -34.480 -1.496 42.722 1.00 45.62 89 LYS A C 1
ATOM 735 O O . LYS A 1 89 ? -34.829 -1.586 43.919 1.00 45.62 89 LYS A O 1
#

Foldseek 3Di:
DCPVVVVVVVCVVPPLNVQLVVQLVVCVVVVDADPDNDPVSSVVSSVVSSVVVVVVVVVVVVVVVVVVVVVVVVVVVVVVVVVVVVVVD

Radius of gyration: 23.39 Å; chains: 1; bounding box: 52×39×64 Å

pLDDT: mean 75.43, std 11.96, range [45.62, 92.31]